Protein AF-A0A7G5LR15-F1 (afdb_monomer)

pLDDT: mean 95.06, std 5.93, range [59.25, 98.44]

Nearest PDB structures (foldseek):
  1diq-assembly1_D  TM=8.347E-01  e=2.546E-03  Pseudomonas putida
  1dii-assembly1_D  TM=8.343E-01  e=4.631E-03  Pseudomonas putida
  6u97-assembly1_A  TM=6.629E-01  e=1.871E-02  Geobacter sulfurreducens PCA
  3dp5-assembly1_A  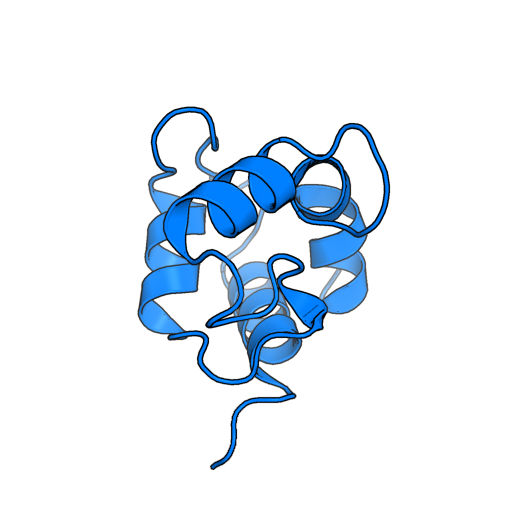TM=6.527E-01  e=1.434E-02  Geobacter sulfurreducens
  5mxy-assembly1_A  TM=6.312E-01  e=2.609E-02  Candidatus Kuenenia stuttgartensis

Foldseek 3Di:
DQALVVLCVVQPCCQQNDDPPRVQLVVQCVVQPPNAHSRLQRGQDDDLVVQVVCCQPNDDVGDHDDCVRANPSNSVNNSCNSNVNHDD

Structure (mmCIF, N/CA/C/O backbone):
data_AF-A0A7G5LR15-F1
#
_entry.id   AF-A0A7G5LR15-F1
#
loop_
_atom_site.group_PDB
_atom_site.id
_atom_site.type_symbol
_atom_site.label_atom_id
_atom_site.label_alt_id
_atom_site.label_comp_id
_atom_site.label_asym_id
_atom_site.label_entity_id
_atom_site.label_seq_id
_atom_site.pdbx_PDB_ins_code
_atom_site.Cartn_x
_atom_site.Cartn_y
_atom_site.Cartn_z
_atom_site.occupancy
_atom_site.B_iso_or_equiv
_atom_site.auth_seq_id
_atom_site.auth_comp_id
_atom_site.auth_asym_id
_atom_site.auth_atom_id
_atom_site.pdbx_PDB_model_num
ATOM 1 N N . MET A 1 1 ? -14.611 4.269 7.084 1.00 65.44 1 MET A N 1
ATOM 2 C CA . MET A 1 1 ? -14.248 4.032 5.672 1.00 65.44 1 MET A CA 1
ATOM 3 C C . MET A 1 1 ? -14.029 2.542 5.509 1.00 65.44 1 MET A C 1
ATOM 5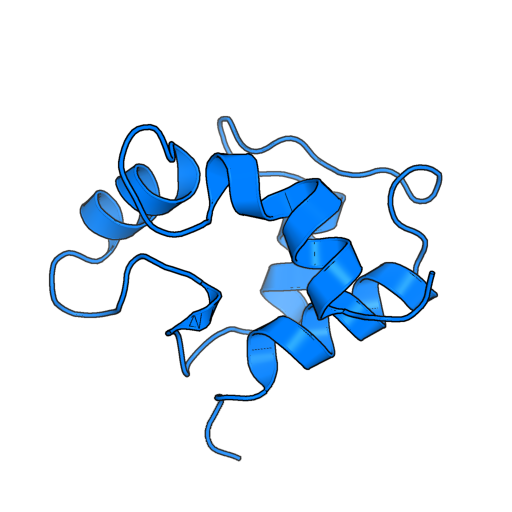 O O . MET A 1 1 ? -13.274 1.997 6.300 1.00 65.44 1 MET A O 1
ATOM 9 N N . THR A 1 2 ? -14.725 1.890 4.583 1.00 87.81 2 THR A N 1
ATOM 10 C CA . THR A 1 2 ? -14.621 0.437 4.313 1.00 87.81 2 THR A CA 1
ATOM 11 C C . THR A 1 2 ? -14.358 0.156 2.833 1.00 87.81 2 THR A C 1
ATOM 13 O O . THR A 1 2 ? -14.497 -0.969 2.379 1.00 87.81 2 THR A O 1
ATOM 16 N N . ASP A 1 3 ? -14.016 1.195 2.078 1.00 96.69 3 ASP A N 1
ATOM 17 C CA . ASP A 1 3 ? -13.658 1.118 0.670 1.00 96.69 3 ASP A CA 1
ATOM 18 C C . ASP A 1 3 ? -12.139 0.918 0.568 1.00 96.69 3 ASP A C 1
ATOM 20 O O . ASP A 1 3 ? -11.367 1.774 1.009 1.00 96.69 3 ASP A O 1
ATOM 24 N N . GLY A 1 4 ? -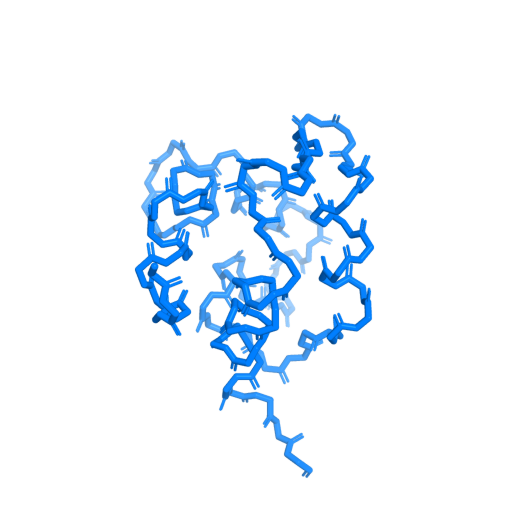11.718 -0.231 0.037 1.00 97.69 4 GLY A N 1
ATOM 25 C CA . GLY A 1 4 ? -10.309 -0.606 -0.066 1.00 97.69 4 GLY A CA 1
ATOM 26 C C . GLY A 1 4 ? -9.485 0.306 -0.975 1.00 97.69 4 GLY A C 1
ATOM 27 O O . GLY A 1 4 ? -8.336 0.608 -0.647 1.00 97.69 4 GLY A O 1
ATOM 28 N N . GLU A 1 5 ? -10.079 0.826 -2.052 1.00 97.81 5 GLU A N 1
ATOM 29 C CA . GLU A 1 5 ? -9.416 1.771 -2.956 1.00 97.81 5 GLU A CA 1
ATOM 30 C C . GLU A 1 5 ? -9.135 3.090 -2.229 1.00 97.81 5 GLU A C 1
ATOM 32 O O . GLU A 1 5 ? -8.029 3.631 -2.303 1.00 97.81 5 GLU A O 1
ATOM 37 N N . GLN A 1 6 ? -10.106 3.599 -1.466 1.00 98.00 6 GLN A N 1
ATOM 38 C CA . GLN A 1 6 ? -9.917 4.824 -0.682 1.00 98.00 6 GLN A CA 1
ATOM 39 C C . GLN A 1 6 ? -8.850 4.651 0.406 1.00 98.00 6 GLN A C 1
ATOM 41 O O . GLN A 1 6 ? -8.043 5.5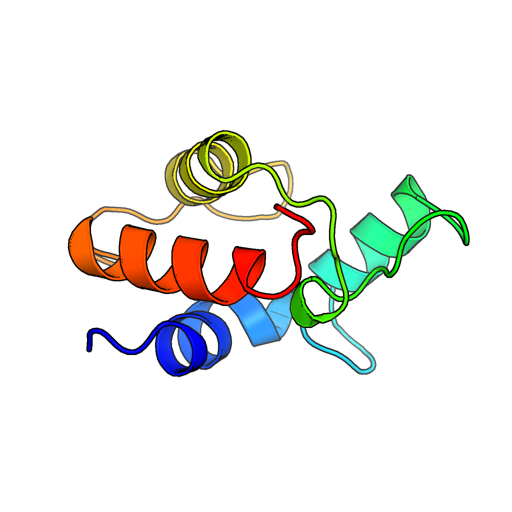57 0.629 1.00 98.00 6 GLN A O 1
ATOM 46 N N . ILE A 1 7 ? -8.811 3.487 1.061 1.00 97.94 7 ILE A N 1
ATOM 47 C CA . ILE A 1 7 ? -7.790 3.152 2.065 1.00 97.94 7 ILE A CA 1
ATOM 48 C C . ILE A 1 7 ? -6.405 3.118 1.417 1.00 97.94 7 ILE A C 1
ATOM 50 O O . ILE A 1 7 ? -5.479 3.750 1.934 1.00 97.94 7 ILE A O 1
ATOM 54 N N . TYR A 1 8 ? -6.275 2.464 0.262 1.00 98.12 8 TYR A N 1
ATOM 55 C CA . TYR A 1 8 ? -5.029 2.424 -0.497 1.00 98.12 8 TYR A CA 1
ATOM 56 C C . TYR A 1 8 ? -4.573 3.824 -0.926 1.00 98.12 8 TYR A C 1
ATOM 58 O O . TYR A 1 8 ? -3.427 4.207 -0.679 1.00 98.12 8 TYR A O 1
ATOM 66 N N . LYS A 1 9 ? -5.468 4.632 -1.506 1.00 97.50 9 LYS A N 1
ATOM 67 C CA . LYS A 1 9 ? -5.152 6.003 -1.939 1.00 97.50 9 LYS A CA 1
ATOM 68 C C . LYS A 1 9 ? -4.698 6.887 -0.782 1.00 97.50 9 LYS A C 1
ATOM 70 O O . LYS A 1 9 ? -3.750 7.653 -0.937 1.00 97.50 9 LYS A O 1
ATOM 75 N N . TYR A 1 10 ? -5.339 6.765 0.377 1.00 97.00 10 TYR A N 1
ATOM 76 C CA . TYR A 1 10 ? -5.024 7.595 1.536 1.00 97.00 10 TYR A CA 1
ATOM 77 C C . TYR A 1 10 ? -3.719 7.182 2.235 1.00 97.00 10 TYR A C 1
ATOM 79 O O . TYR A 1 10 ? -2.914 8.044 2.588 1.00 97.00 10 TYR A O 1
ATOM 87 N N . HIS A 1 11 ? -3.482 5.879 2.426 1.00 96.88 11 HIS A N 1
ATOM 88 C CA . HIS A 1 11 ? -2.350 5.393 3.226 1.00 96.88 11 HIS A CA 1
ATOM 89 C C . HIS A 1 11 ? -1.139 4.929 2.409 1.00 96.88 11 HIS A C 1
ATOM 91 O O . HIS A 1 11 ? -0.008 5.051 2.880 1.00 96.88 11 HIS A O 1
ATOM 97 N N . CYS A 1 12 ? -1.349 4.382 1.211 1.00 97.62 12 CYS A N 1
ATOM 98 C CA . CYS A 1 12 ? -0.338 3.596 0.498 1.00 97.62 12 CYS A CA 1
ATOM 99 C C . CYS A 1 12 ? 0.149 4.282 -0.785 1.00 97.62 12 CYS A C 1
ATOM 101 O O . CYS A 1 12 ? 1.344 4.250 -1.086 1.00 97.62 12 CYS A O 1
ATOM 103 N N . TRP A 1 13 ? -0.748 4.936 -1.527 1.00 97.88 13 TRP A N 1
ATOM 104 C CA . TRP A 1 13 ? -0.477 5.455 -2.874 1.00 97.88 13 TRP A CA 1
ATOM 105 C C . TRP A 1 13 ? 0.666 6.474 -2.928 1.00 97.88 13 TRP A C 1
ATOM 107 O O . TRP A 1 13 ? 1.410 6.528 -3.908 1.00 97.88 13 TRP A O 1
ATOM 117 N N . ASN A 1 14 ? 0.880 7.262 -1.871 1.00 96.50 14 ASN A N 1
ATOM 118 C CA . ASN A 1 14 ? 2.003 8.204 -1.828 1.00 96.50 14 ASN A CA 1
ATOM 119 C C . ASN A 1 14 ? 3.373 7.513 -1.936 1.00 96.50 14 ASN A C 1
ATOM 121 O O . ASN A 1 14 ? 4.299 8.118 -2.468 1.00 96.50 14 ASN A O 1
ATOM 125 N N . CYS A 1 15 ? 3.481 6.246 -1.526 1.00 97.62 15 CYS A N 1
ATOM 126 C CA . CYS A 1 15 ? 4.707 5.457 -1.636 1.00 97.62 15 CYS A CA 1
ATOM 127 C C . CYS A 1 15 ? 4.648 4.377 -2.726 1.00 97.62 15 CYS A C 1
ATOM 129 O O . CYS A 1 15 ? 5.687 4.085 -3.312 1.00 97.62 15 CYS A O 1
ATOM 131 N N . HIS A 1 16 ? 3.472 3.797 -2.979 1.00 97.62 16 HIS A N 1
ATOM 132 C CA . HIS A 1 16 ? 3.283 2.612 -3.834 1.00 97.62 16 HIS A CA 1
ATOM 133 C C . HIS A 1 16 ? 2.459 2.857 -5.107 1.00 97.62 16 HIS A C 1
ATOM 135 O O . HIS A 1 16 ? 2.248 1.933 -5.890 1.00 97.62 16 HIS A O 1
ATOM 141 N N . GLY A 1 17 ? 1.971 4.082 -5.313 1.00 96.56 17 GLY A N 1
ATOM 142 C CA . GLY A 1 17 ? 1.231 4.446 -6.516 1.00 96.56 17 GLY A CA 1
ATOM 143 C C . GLY A 1 17 ? 2.110 4.522 -7.763 1.00 96.56 17 GLY A C 1
ATOM 144 O O . GLY A 1 17 ? 3.330 4.354 -7.714 1.00 96.56 17 GLY A O 1
ATOM 145 N N . GLU A 1 18 ? 1.470 4.827 -8.884 1.00 95.19 18 GLU A N 1
ATOM 146 C CA . GLU A 1 18 ? 2.139 5.150 -10.142 1.00 95.19 18 GLU A CA 1
ATOM 147 C C . GLU A 1 18 ? 2.823 6.532 -10.114 1.00 95.19 18 GLU A C 1
ATOM 149 O O . GLU A 1 18 ? 2.517 7.400 -9.286 1.00 95.19 18 GLU A O 1
ATOM 154 N N . GLY A 1 19 ? 3.743 6.746 -11.056 1.00 93.19 19 GLY A N 1
ATOM 155 C CA . GLY A 1 19 ? 4.421 8.025 -11.271 1.00 93.19 19 GLY A CA 1
ATOM 156 C C . GLY A 1 19 ? 5.743 8.206 -10.506 1.00 93.19 19 GLY A C 1
ATOM 157 O O . GLY A 1 19 ? 6.176 7.336 -9.748 1.00 93.19 19 GLY A O 1
ATOM 158 N N . PRO A 1 20 ? 6.438 9.336 -10.731 1.00 92.69 20 PRO A N 1
ATOM 159 C CA . PRO A 1 20 ? 7.724 9.616 -10.099 1.00 92.69 20 PRO A CA 1
ATOM 160 C C . PRO A 1 20 ? 7.583 9.904 -8.595 1.00 92.69 20 PRO A C 1
ATOM 162 O O . PRO A 1 20 ? 6.547 10.368 -8.122 1.00 92.69 20 PRO A O 1
ATOM 165 N N . GLY A 1 21 ? 8.665 9.681 -7.841 1.00 94.44 21 GLY A N 1
ATOM 166 C CA . GLY A 1 21 ? 8.727 10.012 -6.409 1.00 94.44 21 GLY A CA 1
ATOM 167 C C . GLY A 1 21 ? 8.045 8.999 -5.484 1.00 94.44 21 GLY A C 1
ATOM 168 O O . GLY A 1 21 ? 7.685 9.348 -4.363 1.00 94.44 21 GLY A O 1
ATOM 169 N N . LYS A 1 22 ? 7.868 7.756 -5.943 1.00 97.06 22 LYS A N 1
ATOM 170 C CA . LYS A 1 22 ? 7.184 6.672 -5.227 1.00 97.06 22 LYS A CA 1
ATOM 171 C C . LYS A 1 22 ? 8.201 5.680 -4.655 1.00 97.06 22 LYS A C 1
ATOM 173 O O . LYS A 1 22 ? 8.572 4.732 -5.341 1.00 97.06 22 LYS A O 1
ATOM 178 N N . PRO A 1 23 ? 8.710 5.887 -3.425 1.00 96.19 23 PRO A N 1
ATOM 179 C CA . PRO A 1 23 ? 9.817 5.086 -2.899 1.00 96.19 23 PRO A CA 1
ATOM 180 C C . PRO A 1 23 ? 9.512 3.584 -2.818 1.00 96.19 23 PRO A C 1
ATOM 182 O O . PRO A 1 23 ? 10.403 2.777 -3.068 1.00 96.19 23 PRO A O 1
ATOM 185 N N . GLY A 1 24 ? 8.269 3.202 -2.509 1.00 96.25 24 GLY A N 1
ATOM 186 C CA . GLY A 1 24 ? 7.837 1.804 -2.475 1.00 96.25 24 GLY A CA 1
ATOM 187 C C . GLY A 1 24 ? 7.823 1.176 -3.867 1.00 96.25 24 GLY A C 1
ATOM 188 O O . GLY A 1 24 ? 8.400 0.109 -4.056 1.00 96.25 24 GLY A O 1
ATOM 189 N N . THR A 1 25 ? 7.250 1.867 -4.855 1.00 96.88 25 THR A N 1
ATOM 190 C CA . THR A 1 25 ? 7.255 1.432 -6.263 1.00 96.88 25 THR A CA 1
ATOM 191 C C . THR A 1 25 ? 8.682 1.310 -6.798 1.00 96.88 25 THR A C 1
ATOM 193 O O . THR A 1 25 ? 9.039 0.289 -7.374 1.00 96.88 25 THR A O 1
ATOM 196 N N . THR A 1 26 ? 9.549 2.296 -6.545 1.00 96.31 26 THR A N 1
ATOM 197 C CA . THR A 1 26 ? 10.959 2.242 -6.965 1.00 96.31 26 THR A CA 1
ATOM 198 C C . THR A 1 26 ? 11.702 1.063 -6.334 1.00 96.31 26 THR A C 1
ATOM 200 O O . THR A 1 26 ? 12.464 0.381 -7.019 1.00 96.31 26 THR A O 1
ATOM 203 N N . ALA A 1 27 ? 11.483 0.796 -5.043 1.00 95.31 27 ALA A N 1
ATOM 204 C CA . ALA A 1 27 ? 12.099 -0.342 -4.366 1.00 95.31 27 ALA A CA 1
ATOM 205 C C . ALA A 1 27 ? 11.621 -1.684 -4.947 1.00 95.31 27 ALA A C 1
ATOM 207 O O . ALA A 1 27 ? 12.437 -2.580 -5.158 1.00 95.31 27 ALA A O 1
ATOM 208 N N . LEU A 1 28 ? 10.325 -1.810 -5.252 1.00 95.06 28 LEU A N 1
ATOM 209 C CA . LEU A 1 28 ? 9.758 -3.006 -5.881 1.00 95.06 28 LEU A CA 1
ATOM 210 C C . LEU A 1 28 ? 10.298 -3.217 -7.300 1.00 95.06 28 LEU A C 1
ATOM 212 O O . LEU A 1 28 ? 10.662 -4.340 -7.640 1.00 95.06 28 LEU A O 1
ATOM 216 N N . ALA A 1 29 ? 10.430 -2.148 -8.092 1.00 95.06 29 ALA A N 1
ATOM 217 C CA . ALA A 1 29 ? 11.048 -2.208 -9.417 1.00 95.06 29 ALA A CA 1
ATOM 218 C C . ALA A 1 29 ? 12.502 -2.701 -9.343 1.00 95.06 29 ALA A C 1
ATOM 220 O O . ALA A 1 29 ? 12.912 -3.550 -10.126 1.00 95.06 29 ALA A O 1
ATOM 221 N N . ALA A 1 30 ? 13.280 -2.216 -8.370 1.00 94.38 30 ALA A N 1
ATOM 222 C CA . ALA A 1 30 ? 14.658 -2.664 -8.175 1.00 94.38 30 ALA A CA 1
ATOM 223 C C . ALA A 1 30 ? 14.752 -4.133 -7.721 1.00 94.38 30 ALA A C 1
ATOM 225 O O . ALA A 1 30 ? 15.695 -4.827 -8.094 1.00 94.38 30 ALA A O 1
ATOM 226 N N . LEU A 1 31 ? 13.790 -4.603 -6.919 1.00 92.44 31 LEU A N 1
ATOM 227 C CA . LEU A 1 31 ? 13.751 -5.976 -6.412 1.00 92.44 31 LEU A CA 1
ATOM 228 C C . LEU A 1 31 ? 13.344 -6.991 -7.488 1.00 92.44 31 LEU A C 1
ATOM 230 O O . LEU A 1 31 ? 13.919 -8.076 -7.553 1.00 92.44 31 LEU A O 1
ATOM 234 N N . HIS A 1 32 ? 12.339 -6.658 -8.299 1.00 91.50 32 HIS A N 1
ATOM 235 C CA . HIS A 1 32 ? 11.730 -7.592 -9.249 1.00 91.50 32 HIS A CA 1
ATOM 236 C C . HIS A 1 32 ? 12.186 -7.386 -10.700 1.00 91.50 32 HIS A C 1
ATOM 238 O O . HIS A 1 32 ? 11.984 -8.277 -11.530 1.00 91.50 32 HIS A O 1
ATOM 244 N N . GLY A 1 33 ? 12.809 -6.252 -11.027 1.00 90.56 33 GLY A N 1
ATOM 245 C CA . GLY A 1 33 ? 13.118 -5.891 -12.410 1.00 90.56 33 GLY A CA 1
ATOM 246 C C . GLY A 1 33 ? 11.859 -5.927 -13.280 1.00 90.56 33 GLY A C 1
ATOM 247 O O . GLY A 1 33 ? 10.787 -5.521 -12.842 1.00 90.56 33 GLY A O 1
ATOM 248 N N . ASP A 1 34 ? 11.980 -6.492 -14.479 1.00 89.12 34 ASP A N 1
ATOM 249 C CA . ASP A 1 34 ? 10.871 -6.598 -15.439 1.00 89.12 34 ASP A CA 1
ATOM 250 C C . ASP A 1 34 ? 9.993 -7.847 -15.232 1.00 89.12 34 ASP A C 1
ATOM 252 O O . ASP A 1 34 ? 9.081 -8.105 -16.016 1.00 89.12 34 ASP A O 1
ATOM 256 N N . SER A 1 35 ? 10.272 -8.663 -14.207 1.00 90.50 35 SER A N 1
ATOM 257 C CA . SER A 1 35 ? 9.535 -9.917 -13.991 1.00 90.50 35 SER A CA 1
ATOM 258 C C . SER A 1 35 ? 8.116 -9.699 -13.468 1.00 90.50 35 SER A C 1
ATOM 260 O O . SER A 1 35 ? 7.239 -10.518 -13.737 1.00 90.50 35 SER A O 1
ATOM 262 N N . LEU A 1 36 ? 7.889 -8.609 -12.728 1.00 91.31 36 LEU A N 1
ATOM 263 C CA . LEU A 1 36 ? 6.608 -8.267 -12.115 1.00 91.31 36 LEU A CA 1
ATOM 264 C C . LEU A 1 36 ? 6.405 -6.746 -12.151 1.00 91.31 36 LEU A C 1
ATOM 266 O O . LEU A 1 36 ? 7.375 -6.011 -11.948 1.00 91.31 36 LEU A O 1
ATOM 270 N N . PRO A 1 37 ? 5.164 -6.256 -12.334 1.00 94.31 37 PRO A N 1
ATOM 271 C CA . PRO A 1 37 ? 4.865 -4.833 -12.214 1.00 94.31 37 PRO A CA 1
ATOM 272 C C . PRO A 1 37 ? 5.331 -4.271 -10.868 1.00 94.31 37 PRO A C 1
ATOM 274 O O . PRO A 1 37 ? 5.192 -4.907 -9.827 1.00 94.31 37 PRO A O 1
ATOM 277 N N . ALA A 1 38 ? 5.881 -3.062 -10.856 1.00 95.81 38 ALA A N 1
ATOM 278 C CA . ALA A 1 38 ? 6.305 -2.427 -9.608 1.00 95.81 38 ALA A CA 1
ATOM 279 C C . ALA A 1 38 ? 5.136 -1.782 -8.845 1.00 95.81 38 ALA A C 1
ATOM 281 O O . ALA A 1 38 ? 5.183 -1.647 -7.620 1.00 95.81 38 ALA A O 1
ATOM 282 N N . VAL A 1 39 ? 4.094 -1.365 -9.570 1.00 96.06 39 VAL A N 1
ATOM 283 C CA . VAL A 1 39 ? 2.886 -0.750 -9.013 1.00 96.06 39 VAL A CA 1
ATOM 284 C C . VAL A 1 39 ? 1.997 -1.847 -8.438 1.00 96.06 39 VAL A C 1
ATOM 286 O O . VAL A 1 39 ? 1.615 -2.778 -9.141 1.00 96.06 39 VAL A O 1
ATOM 289 N N . LEU A 1 40 ? 1.647 -1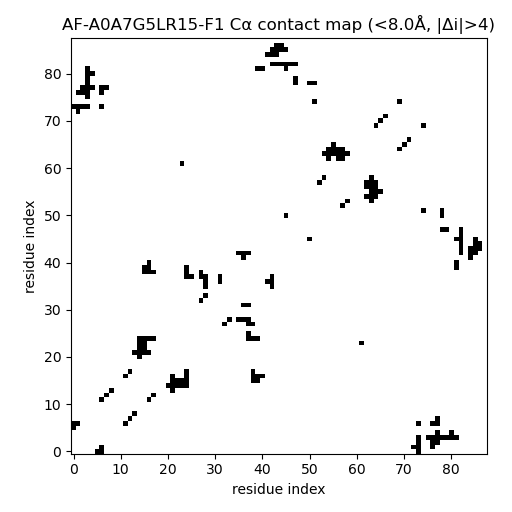.735 -7.153 1.00 96.69 40 LEU A N 1
ATOM 290 C CA . LEU A 1 40 ? 0.901 -2.788 -6.451 1.00 96.69 40 LEU A CA 1
ATOM 291 C C . LEU A 1 40 ? -0.475 -3.060 -7.070 1.00 96.69 40 LEU A C 1
ATOM 293 O O . LEU A 1 40 ? -0.905 -4.205 -7.114 1.00 96.69 40 LEU A O 1
ATOM 297 N N . GLU A 1 41 ? -1.152 -2.030 -7.577 1.00 96.00 41 GLU A N 1
ATOM 298 C CA . GLU A 1 41 ? -2.480 -2.164 -8.189 1.00 96.00 41 GLU A CA 1
ATOM 299 C C . GLU A 1 41 ? -2.479 -2.911 -9.531 1.00 96.00 41 GLU A C 1
ATOM 301 O O . GLU A 1 41 ? -3.555 -3.278 -10.000 1.00 96.00 41 GLU A O 1
ATOM 306 N N . GLU A 1 42 ? -1.306 -3.140 -10.128 1.00 95.44 42 GLU A N 1
ATOM 307 C CA . GLU A 1 42 ? -1.120 -3.875 -11.388 1.00 95.44 42 GLU A CA 1
ATOM 308 C C . GLU A 1 42 ? -0.667 -5.328 -11.164 1.00 95.44 42 GLU A C 1
ATOM 310 O O . GLU A 1 42 ? -0.548 -6.099 -12.115 1.00 95.44 42 GLU A O 1
ATOM 315 N N . ARG A 1 43 ? -0.399 -5.716 -9.912 1.00 95.06 43 ARG A N 1
ATOM 316 C CA . ARG A 1 43 ? 0.055 -7.064 -9.551 1.00 95.06 43 ARG A CA 1
ATOM 317 C C . ARG A 1 43 ? -1.092 -8.071 -9.605 1.00 95.06 43 ARG A C 1
ATOM 319 O O . ARG A 1 43 ? -2.251 -7.722 -9.391 1.00 95.06 43 ARG A O 1
ATOM 326 N N . THR A 1 44 ? -0.738 -9.333 -9.833 1.00 95.31 44 THR A N 1
ATOM 327 C CA . THR A 1 44 ? -1.673 -10.473 -9.918 1.00 95.31 44 THR A CA 1
ATOM 328 C C . THR A 1 44 ? -1.261 -11.648 -9.021 1.00 95.31 44 THR A C 1
ATOM 330 O O . THR A 1 44 ? -1.800 -12.745 -9.146 1.00 95.31 44 THR A O 1
ATOM 333 N N . ASP A 1 45 ? -0.251 -11.457 -8.175 1.00 94.25 45 ASP A N 1
ATOM 334 C CA . ASP A 1 45 ? 0.421 -12.490 -7.378 1.00 94.25 45 ASP A CA 1
ATOM 335 C C . ASP A 1 45 ? 0.594 -12.068 -5.907 1.00 94.25 45 ASP A C 1
ATOM 337 O O . ASP A 1 45 ? 1.480 -12.561 -5.208 1.00 94.25 45 ASP A O 1
ATOM 341 N N . LEU A 1 46 ? -0.210 -11.115 -5.426 1.00 95.94 46 LEU A N 1
ATOM 342 C CA . LEU A 1 46 ? -0.052 -10.597 -4.068 1.00 95.94 46 LEU A CA 1
ATOM 343 C C . LEU A 1 46 ? -0.616 -11.574 -3.032 1.00 95.94 46 LEU A C 1
ATOM 345 O O . LEU A 1 46 ? -1.795 -11.906 -3.076 1.00 95.94 46 LEU A O 1
ATOM 349 N N . ASP A 1 47 ? 0.203 -11.981 -2.063 1.00 96.88 47 ASP A N 1
ATOM 350 C CA . ASP A 1 47 ? -0.227 -12.833 -0.950 1.00 96.88 47 ASP A CA 1
ATOM 351 C C . ASP A 1 47 ? -1.003 -12.010 0.110 1.00 96.88 47 ASP A C 1
ATOM 353 O O . ASP A 1 47 ? -0.416 -11.109 0.728 1.00 96.88 47 ASP A O 1
ATOM 357 N N . PRO A 1 48 ? -2.295 -12.316 0.363 1.00 97.62 48 PRO A N 1
ATOM 358 C CA . PRO A 1 48 ? -3.108 -11.647 1.378 1.00 97.62 48 P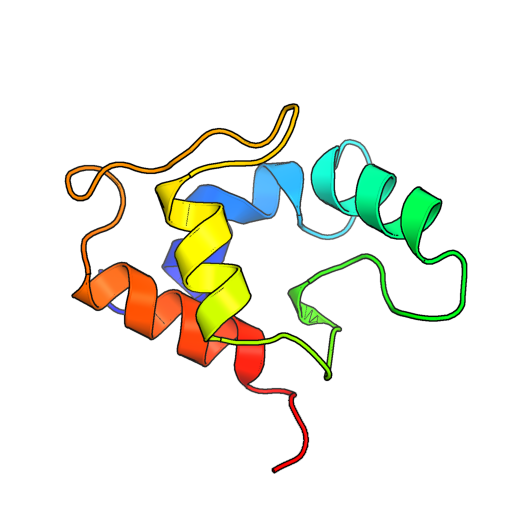RO A CA 1
ATOM 359 C C . PRO A 1 48 ? -2.471 -11.630 2.775 1.00 97.62 48 PRO A C 1
ATOM 361 O O . PRO A 1 48 ? -2.490 -10.602 3.460 1.00 97.62 48 PRO A O 1
ATOM 364 N N . GLU A 1 49 ? -1.891 -12.747 3.221 1.00 98.00 49 GLU A N 1
ATOM 365 C CA . GLU A 1 49 ? -1.286 -12.853 4.554 1.00 98.00 49 GLU A CA 1
ATOM 366 C C . GLU A 1 49 ? -0.029 -11.994 4.648 1.00 98.00 49 GLU A C 1
ATOM 368 O O . GLU A 1 49 ? 0.208 -11.318 5.656 1.00 98.00 49 GLU A O 1
ATOM 373 N N . TYR A 1 50 ? 0.741 -11.939 3.562 1.00 97.44 50 TYR A N 1
ATOM 374 C CA . TYR A 1 50 ? 1.934 -11.109 3.510 1.00 97.44 50 TYR A CA 1
ATOM 375 C C . TYR A 1 50 ? 1.600 -9.612 3.513 1.00 97.44 50 TYR A C 1
ATOM 377 O O . TYR A 1 50 ? 2.255 -8.848 4.226 1.00 97.44 50 TYR A O 1
ATOM 385 N N . ILE A 1 51 ? 0.538 -9.186 2.815 1.00 98.00 51 ILE A N 1
ATOM 386 C CA . ILE A 1 51 ? 0.039 -7.801 2.901 1.00 98.00 51 ILE A CA 1
ATOM 387 C C . ILE A 1 51 ? -0.309 -7.462 4.355 1.00 98.00 51 ILE A C 1
ATOM 389 O O . ILE A 1 51 ? 0.170 -6.451 4.878 1.00 98.00 51 ILE A O 1
ATOM 393 N N . ARG A 1 52 ? -1.103 -8.305 5.034 1.00 98.44 52 ARG A N 1
ATOM 394 C CA . ARG A 1 52 ? -1.487 -8.076 6.440 1.00 98.44 52 ARG A CA 1
ATOM 395 C C . ARG A 1 52 ? -0.263 -7.949 7.334 1.00 98.44 52 ARG A C 1
ATOM 397 O O . ARG A 1 52 ? -0.175 -7.013 8.133 1.00 98.44 52 ARG A O 1
ATOM 404 N N . TYR A 1 53 ? 0.701 -8.850 7.167 1.00 98.31 53 TYR A N 1
ATOM 405 C CA . TYR A 1 53 ? 1.940 -8.828 7.928 1.00 98.31 53 TYR A CA 1
ATOM 406 C C . TYR A 1 53 ? 2.717 -7.523 7.717 1.00 98.31 53 TYR A C 1
ATOM 408 O O . TYR A 1 53 ? 3.069 -6.867 8.700 1.00 98.31 53 TYR A O 1
ATOM 416 N N . LEU A 1 54 ? 2.941 -7.106 6.467 1.00 97.75 54 LEU A N 1
ATOM 417 C CA . LEU A 1 54 ? 3.692 -5.888 6.153 1.00 97.75 54 LEU A CA 1
ATOM 418 C C . LEU A 1 54 ? 2.984 -4.621 6.634 1.00 97.75 54 LEU A C 1
ATOM 420 O O . LEU A 1 54 ? 3.638 -3.725 7.161 1.00 97.75 54 LEU A O 1
ATOM 424 N N . VAL A 1 55 ? 1.655 -4.543 6.534 1.00 98.00 55 VAL A N 1
ATOM 425 C CA . VAL A 1 55 ? 0.908 -3.392 7.062 1.00 98.00 55 VAL A CA 1
ATOM 426 C C . VAL A 1 55 ? 1.043 -3.304 8.585 1.00 98.00 55 VAL A C 1
ATOM 428 O O . VAL A 1 55 ? 1.143 -2.202 9.122 1.00 98.00 55 VAL A O 1
ATOM 431 N N . ARG A 1 56 ? 1.094 -4.435 9.300 1.00 98.06 56 ARG A N 1
ATOM 432 C CA . ARG A 1 56 ? 1.192 -4.458 10.771 1.00 98.06 56 ARG A CA 1
ATOM 433 C C . ARG A 1 56 ? 2.610 -4.361 11.323 1.00 98.06 56 ARG A C 1
ATOM 435 O O . ARG A 1 56 ? 2.765 -3.887 12.445 1.00 98.06 56 ARG A O 1
ATOM 442 N N . ASN A 1 57 ? 3.621 -4.757 10.556 1.00 98.06 57 ASN A N 1
ATOM 443 C CA . ASN A 1 57 ? 5.009 -4.826 11.028 1.00 98.06 57 ASN A CA 1
ATOM 444 C C . ASN A 1 57 ? 5.948 -3.848 10.311 1.00 98.06 57 ASN A C 1
ATOM 446 O O . ASN A 1 57 ? 6.989 -3.489 10.861 1.00 98.06 57 ASN A O 1
ATOM 450 N N . GLY A 1 58 ? 5.561 -3.351 9.136 1.00 96.56 58 GLY A N 1
ATOM 451 C CA . GLY A 1 58 ? 6.432 -2.565 8.271 1.00 96.56 58 GLY A CA 1
ATOM 452 C C . GLY A 1 58 ? 7.580 -3.400 7.698 1.00 96.56 58 GLY A C 1
ATOM 453 O O . GLY A 1 58 ? 7.753 -4.579 8.01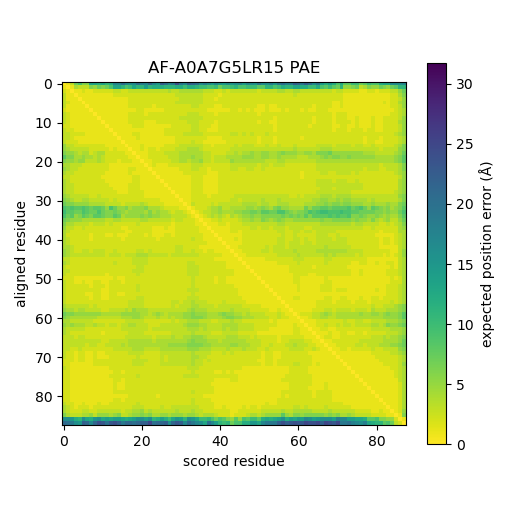2 1.00 96.56 58 GLY A O 1
ATOM 454 N N . VAL A 1 59 ? 8.383 -2.777 6.839 1.00 95.31 59 VAL A N 1
ATOM 455 C CA . VAL A 1 59 ? 9.616 -3.368 6.304 1.00 95.31 59 VAL A CA 1
ATOM 456 C C . VAL A 1 59 ? 10.561 -2.270 5.833 1.00 95.31 59 VAL A C 1
ATOM 458 O O . VAL A 1 59 ? 10.196 -1.424 5.019 1.00 95.31 59 VAL A O 1
ATOM 461 N N . SER A 1 60 ? 11.808 -2.292 6.310 1.00 92.69 60 SER A N 1
ATOM 462 C CA . SER A 1 60 ? 12.808 -1.270 5.974 1.00 92.69 60 SER A CA 1
ATOM 463 C C . SER A 1 60 ? 12.270 0.152 6.229 1.00 92.69 60 SER A C 1
ATOM 465 O O . SER A 1 60 ? 11.998 0.499 7.376 1.00 92.69 60 SER A O 1
ATOM 467 N N . ILE A 1 61 ? 12.093 0.966 5.182 1.00 90.94 61 ILE A N 1
ATOM 468 C CA . ILE A 1 61 ? 11.568 2.337 5.273 1.00 90.94 61 ILE A CA 1
ATOM 469 C C . ILE A 1 61 ? 10.040 2.363 5.405 1.00 90.94 61 ILE A C 1
ATOM 471 O O . ILE A 1 61 ? 9.495 3.338 5.913 1.00 90.94 61 ILE A O 1
ATOM 475 N N . MET A 1 62 ? 9.342 1.313 4.952 1.00 96.19 62 MET A N 1
ATOM 476 C CA . MET A 1 62 ? 7.885 1.236 5.016 1.00 96.19 62 MET A CA 1
ATOM 477 C C . MET A 1 62 ? 7.451 1.140 6.486 1.00 96.19 62 MET A C 1
ATOM 479 O O . MET A 1 62 ? 7.754 0.138 7.142 1.00 96.19 62 MET A O 1
ATOM 483 N N . PRO A 1 63 ? 6.741 2.151 7.021 1.00 95.00 63 PRO A N 1
ATOM 484 C CA . PRO A 1 63 ? 6.311 2.142 8.410 1.00 95.00 63 PRO A CA 1
ATOM 485 C C . PRO A 1 63 ? 5.178 1.135 8.634 1.00 95.00 63 PRO A C 1
ATOM 487 O O . PRO A 1 63 ? 4.417 0.815 7.723 1.00 95.00 63 PRO A O 1
ATOM 490 N N . HIS A 1 64 ? 5.029 0.688 9.879 1.00 96.88 64 HIS A N 1
ATOM 491 C CA . HIS A 1 64 ? 3.882 -0.113 10.297 1.00 96.88 64 HIS A CA 1
ATOM 492 C C . HIS A 1 64 ? 2.664 0.762 10.631 1.00 96.88 64 HIS A C 1
ATOM 494 O O . HIS A 1 64 ? 2.791 1.879 11.145 1.00 96.88 64 HIS A O 1
ATOM 500 N N . PHE A 1 65 ? 1.465 0.219 10.425 1.00 97.62 65 PHE A N 1
ATOM 501 C CA . PHE A 1 65 ? 0.192 0.835 10.781 1.00 97.62 65 PHE A CA 1
ATOM 502 C C . PHE A 1 65 ? -0.433 0.155 12.000 1.00 97.62 65 PHE A C 1
ATOM 504 O O . PHE A 1 65 ? -0.762 -1.035 12.003 1.00 97.62 65 PHE A O 1
ATOM 511 N N . ARG A 1 66 ? -0.675 0.958 13.039 1.00 96.75 66 ARG A N 1
ATOM 512 C CA . ARG A 1 66 ? -1.447 0.553 14.220 1.00 96.75 66 ARG A CA 1
ATOM 513 C C . ARG A 1 66 ? -2.924 0.374 13.864 1.00 96.75 66 ARG A C 1
ATOM 515 O O . ARG A 1 66 ? -3.416 0.998 12.924 1.00 96.75 66 ARG A O 1
ATOM 522 N N . GLN A 1 67 ? -3.650 -0.389 14.679 1.00 95.44 67 GLN A N 1
ATOM 523 C CA . GLN A 1 67 ? -5.106 -0.555 14.543 1.00 95.44 67 GLN A CA 1
ATOM 524 C C . GLN A 1 67 ? -5.880 0.771 14.607 1.00 95.44 67 GLN A C 1
ATOM 526 O O . GLN A 1 67 ? -6.941 0.896 14.007 1.00 95.44 67 GLN A O 1
ATOM 531 N N . THR A 1 68 ? -5.335 1.785 15.285 1.00 95.88 68 THR A N 1
ATOM 532 C CA . THR A 1 68 ? -5.916 3.137 15.333 1.00 95.88 68 THR A CA 1
ATOM 533 C C . THR A 1 68 ? -5.748 3.924 14.033 1.00 95.88 68 THR A C 1
ATOM 535 O O . THR A 1 68 ? -6.431 4.925 13.851 1.00 95.88 68 THR A O 1
ATOM 538 N N . HIS A 1 69 ? -4.825 3.523 13.154 1.00 95.00 69 HIS A N 1
ATOM 539 C CA . HIS A 1 69 ? -4.617 4.151 11.845 1.00 95.00 69 HIS A CA 1
ATOM 540 C C . HIS A 1 69 ? -5.365 3.402 10.741 1.00 95.00 69 HIS A C 1
ATOM 542 O O . HIS A 1 69 ? -6.004 4.030 9.907 1.00 95.00 69 HIS A O 1
ATOM 548 N N . ILE A 1 70 ? -5.278 2.069 10.755 1.00 97.38 70 ILE A N 1
ATOM 549 C CA . ILE A 1 70 ? -5.997 1.163 9.856 1.00 97.38 70 ILE A CA 1
ATOM 550 C C . ILE A 1 70 ? -6.601 0.074 10.741 1.00 97.38 70 ILE A C 1
ATOM 552 O O . ILE A 1 70 ? -5.864 -0.766 11.268 1.00 97.38 70 ILE A O 1
ATOM 556 N N . SER A 1 71 ? -7.918 0.095 10.942 1.00 97.56 71 SER A N 1
ATOM 557 C CA . SER A 1 71 ? -8.622 -0.943 11.704 1.00 97.56 71 SER A CA 1
ATOM 558 C C . SER A 1 71 ? -8.557 -2.298 10.995 1.00 97.56 71 SER A C 1
ATOM 560 O O . SER A 1 71 ? -8.177 -2.375 9.830 1.00 97.56 71 SER A O 1
ATOM 562 N N . ASP A 1 72 ? -8.925 -3.383 11.673 1.00 97.38 72 ASP A N 1
ATOM 563 C CA . ASP A 1 72 ? -8.900 -4.712 11.047 1.00 97.38 72 ASP A CA 1
ATOM 564 C C . ASP A 1 72 ? -9.900 -4.803 9.883 1.00 97.38 72 ASP A C 1
ATOM 566 O O . ASP A 1 72 ? -9.550 -5.282 8.814 1.00 97.38 72 ASP A O 1
ATOM 570 N N . THR A 1 73 ? -11.091 -4.208 10.010 1.00 97.44 73 THR A N 1
ATOM 571 C CA . THR A 1 73 ? -12.054 -4.114 8.897 1.00 97.44 73 THR A CA 1
ATOM 572 C C . THR A 1 73 ? -11.503 -3.325 7.707 1.00 97.44 73 THR A C 1
ATOM 574 O O . THR A 1 73 ? -11.772 -3.663 6.559 1.00 97.44 73 THR A O 1
ATOM 577 N N . GLN A 1 74 ? -10.736 -2.262 7.965 1.00 98.19 74 GLN A N 1
ATOM 578 C CA . GLN A 1 74 ? -10.078 -1.498 6.906 1.00 98.19 74 GLN A CA 1
ATOM 579 C C . GLN A 1 74 ? -8.948 -2.292 6.250 1.00 98.19 74 GLN A C 1
ATOM 581 O O . GLN A 1 74 ? -8.764 -2.201 5.040 1.00 98.19 74 GLN A O 1
ATOM 586 N N . LEU A 1 75 ? -8.194 -3.056 7.040 1.00 98.25 75 LEU A N 1
ATOM 587 C CA . LEU A 1 75 ? -7.128 -3.905 6.531 1.00 98.25 75 LEU A CA 1
ATOM 588 C C . LEU A 1 75 ? -7.685 -4.995 5.613 1.00 98.25 75 LEU A C 1
ATOM 590 O O . LEU A 1 75 ? -7.140 -5.179 4.532 1.00 98.25 75 LEU A O 1
ATOM 594 N N . GLU A 1 76 ? -8.789 -5.644 5.981 1.00 98.25 76 GLU A N 1
ATOM 595 C CA . GLU A 1 76 ? -9.427 -6.630 5.099 1.00 98.25 76 GLU A CA 1
ATOM 596 C C . GLU A 1 76 ? -9.903 -5.992 3.789 1.00 98.25 76 GLU A C 1
ATOM 598 O O . GLU A 1 76 ? -9.548 -6.470 2.718 1.00 98.25 76 GLU A O 1
ATOM 603 N N . ALA A 1 77 ? -10.578 -4.837 3.843 1.00 98.38 77 ALA A N 1
ATOM 604 C CA . ALA A 1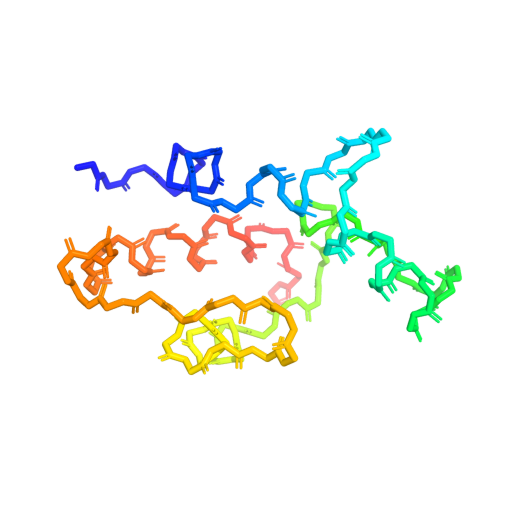 77 ? -10.984 -4.128 2.627 1.00 98.38 77 ALA A CA 1
ATOM 605 C C . ALA A 1 77 ? -9.787 -3.734 1.734 1.00 98.38 77 ALA A C 1
ATOM 607 O O . ALA A 1 77 ? -9.877 -3.783 0.508 1.00 98.38 77 ALA A O 1
ATOM 608 N N . LEU A 1 78 ? -8.655 -3.345 2.334 1.00 98.38 78 LEU A N 1
ATOM 609 C CA . LEU A 1 78 ? -7.412 -3.050 1.616 1.00 98.38 78 LEU A CA 1
ATOM 610 C C . LEU A 1 78 ? -6.824 -4.302 0.951 1.00 98.38 78 LEU A C 1
ATOM 612 O O . LEU A 1 78 ? -6.374 -4.229 -0.192 1.00 98.38 78 LEU A O 1
ATOM 616 N N . VAL A 1 79 ? -6.813 -5.432 1.659 1.00 98.19 79 VAL A N 1
ATOM 617 C CA . VAL A 1 79 ? -6.324 -6.718 1.146 1.00 98.19 79 VAL A CA 1
ATOM 618 C C . VAL A 1 79 ? -7.188 -7.185 -0.023 1.00 98.19 79 VAL A C 1
ATOM 620 O O . VAL A 1 79 ? -6.643 -7.496 -1.083 1.00 98.19 79 VAL A O 1
ATOM 623 N N . ASP A 1 80 ? -8.513 -7.147 0.124 1.00 97.94 80 ASP A N 1
ATOM 624 C CA . ASP A 1 80 ? -9.462 -7.488 -0.942 1.00 97.94 80 ASP A CA 1
ATOM 625 C C . ASP A 1 80 ? -9.226 -6.617 -2.182 1.00 97.94 80 ASP A C 1
ATOM 627 O O . ASP A 1 80 ? -9.159 -7.109 -3.308 1.00 97.94 80 ASP A O 1
ATOM 631 N N . TYR A 1 81 ? -9.025 -5.312 -1.981 1.00 98.06 81 TYR A N 1
ATOM 632 C CA . TYR A 1 81 ? -8.749 -4.394 -3.078 1.00 98.06 81 TYR A CA 1
ATOM 633 C C . TYR A 1 81 ? -7.431 -4.702 -3.795 1.00 98.06 81 TYR A C 1
ATOM 635 O O . TYR A 1 81 ? -7.397 -4.743 -5.025 1.00 98.06 81 TYR A O 1
ATOM 643 N N . LEU A 1 82 ? -6.339 -4.917 -3.058 1.00 97.88 82 LEU A N 1
ATOM 644 C CA . LEU A 1 82 ? -5.026 -5.186 -3.652 1.00 97.88 82 LEU A CA 1
ATOM 645 C C . LEU A 1 82 ? -4.966 -6.542 -4.363 1.00 97.88 82 LEU A C 1
ATOM 647 O O . LEU A 1 82 ? -4.241 -6.680 -5.341 1.00 97.88 82 LEU A O 1
ATOM 651 N N . THR A 1 83 ? -5.748 -7.520 -3.914 1.00 97.81 83 THR A N 1
ATOM 652 C CA . THR A 1 83 ? -5.742 -8.886 -4.460 1.00 97.81 83 THR A CA 1
ATOM 653 C C . THR A 1 83 ? -6.826 -9.134 -5.511 1.00 97.81 83 THR A C 1
ATOM 655 O O . THR A 1 83 ? -6.883 -10.219 -6.081 1.00 97.81 83 THR A O 1
ATOM 658 N N . ARG A 1 84 ? -7.640 -8.123 -5.854 1.00 96.81 84 ARG A N 1
ATOM 659 C CA . ARG A 1 84 ? -8.744 -8.212 -6.835 1.00 96.81 84 ARG A CA 1
ATOM 660 C C . ARG A 1 84 ? -8.345 -8.730 -8.225 1.00 96.81 84 ARG A C 1
ATOM 662 O O . ARG A 1 84 ? -9.205 -9.188 -8.970 1.00 96.81 84 ARG A O 1
ATOM 669 N N . ASN A 1 85 ? -7.064 -8.611 -8.578 1.00 95.00 85 ASN A N 1
ATOM 670 C CA . ASN A 1 85 ? -6.508 -9.033 -9.864 1.00 95.00 85 ASN A CA 1
ATOM 671 C C . ASN A 1 85 ? -5.824 -10.409 -9.800 1.00 95.00 85 ASN A C 1
ATOM 673 O O . ASN A 1 85 ? -5.368 -10.904 -10.832 1.00 95.00 85 ASN A O 1
ATOM 677 N N . ASN A 1 86 ? -5.694 -11.011 -8.615 1.00 94.06 86 ASN A N 1
ATOM 678 C CA . ASN A 1 86 ? -5.110 -12.337 -8.493 1.00 94.06 86 ASN A CA 1
ATOM 679 C C . ASN A 1 86 ? -5.992 -13.349 -9.228 1.00 94.06 86 ASN A C 1
ATOM 681 O O . ASN A 1 86 ? -7.218 -13.340 -9.098 1.00 94.06 86 ASN A O 1
ATOM 685 N N . LEU A 1 87 ? -5.360 -14.233 -9.996 1.00 74.94 87 LEU A N 1
ATOM 686 C CA . LEU A 1 87 ? -6.063 -15.360 -10.596 1.00 74.94 87 LEU A CA 1
ATOM 687 C C . LEU A 1 87 ? -6.471 -16.317 -9.468 1.00 74.94 87 LEU A C 1
ATOM 689 O O . LEU A 1 87 ? -5.631 -16.686 -8.646 1.00 74.94 87 LEU A O 1
ATOM 693 N N . GLN A 1 88 ? -7.760 -16.660 -9.414 1.00 59.25 88 GLN A N 1
ATOM 694 C CA . GLN A 1 88 ? -8.282 -17.698 -8.520 1.00 59.25 88 GLN A CA 1
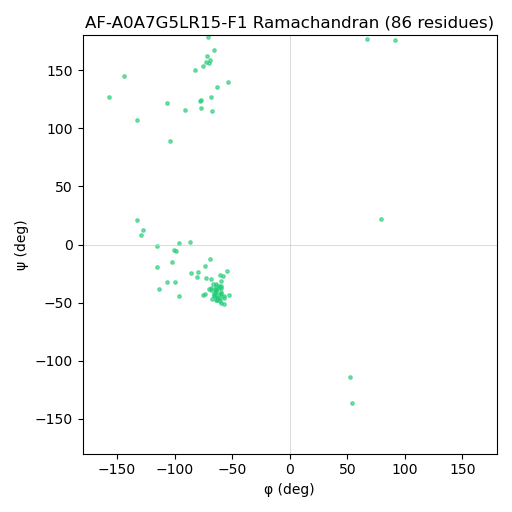ATOM 695 C C . GLN A 1 88 ? -7.806 -19.087 -8.945 1.00 59.25 88 GLN A C 1
ATOM 697 O O . GLN A 1 88 ? -7.734 -19.331 -10.173 1.00 59.25 88 GLN A O 1
#

Sequence (88 aa):
MTDGEQIYKYHCWNCHGEGPGKPGTTALAALHGDSLPAVLEERTDLDPEYIRYLVRNGVSIMPHFRQTHISDTQLEALVDYLTRNNLQ

Radius of gyration: 12.38 Å; Cα contacts (8 Å, |Δi|>4): 110; chains: 1; bounding box: 29×28×31 Å

Solvent-accessible surface area (backbone atoms only — not comparable to full-atom values): 4989 Å² total; per-residue (Å²): 130,70,52,17,65,59,49,38,57,74,75,40,34,73,32,34,30,83,71,87,85,18,62,50,17,55,51,40,31,71,74,46,45,92,80,45,68,36,34,54,86,71,33,48,78,67,56,61,69,57,52,54,48,40,45,57,63,26,58,92,88,46,70,53,48,51,61,92,78,47,37,70,69,36,46,52,27,31,42,54,52,50,38,68,59,36,78,130

Secondary structure (DSSP, 8-state):
---HHHHHHHHTHHHHSSSTT-HHHHHHHHHHGGGS-SSGGG-S---HHHHHHHHHH-BTTB----TTTS-HHHHHHHHHHHHTTS--

Mean predicted aligned error: 2.83 Å